Protein AF-V9GAZ1-F1 (afdb_monomer_lite)

Structure (mmCIF, N/CA/C/O backbone):
data_AF-V9GAZ1-F1
#
_entry.id   AF-V9GAZ1-F1
#
loop_
_atom_site.group_PDB
_atom_site.id
_atom_site.type_symbol
_atom_site.label_atom_id
_atom_site.label_alt_id
_atom_site.label_comp_id
_atom_site.label_asym_id
_atom_site.label_entity_id
_atom_site.label_seq_id
_atom_site.pdbx_PDB_ins_code
_atom_site.Cartn_x
_atom_site.Cartn_y
_atom_site.Cartn_z
_atom_site.occupancy
_atom_site.B_iso_or_equiv
_atom_site.auth_seq_id
_atom_site.auth_comp_id
_atom_site.auth_asym_id
_atom_site.auth_atom_id
_atom_site.pdbx_PDB_model_num
ATOM 1 N N . MET A 1 1 ? -8.680 9.777 -3.252 1.00 84.38 1 MET A N 1
ATOM 2 C CA . MET A 1 1 ? -8.214 8.808 -4.271 1.00 84.38 1 MET A CA 1
ATOM 3 C C . MET A 1 1 ? -7.173 9.401 -5.215 1.00 84.38 1 MET A C 1
ATOM 5 O O . MET A 1 1 ? -6.149 8.764 -5.399 1.00 84.38 1 MET A O 1
ATOM 9 N N . VAL A 1 2 ? -7.358 10.629 -5.724 1.00 90.06 2 VAL A N 1
ATOM 10 C CA . VAL A 1 2 ? -6.377 11.319 -6.599 1.00 90.06 2 VAL A CA 1
ATOM 11 C C . VAL A 1 2 ? -4.943 11.294 -6.047 1.00 90.06 2 VAL A C 1
ATOM 13 O O . VAL A 1 2 ? -4.021 10.943 -6.771 1.00 90.06 2 VAL A O 1
ATOM 16 N N . LYS A 1 3 ? -4.760 11.584 -4.751 1.00 93.19 3 LYS A N 1
ATOM 17 C CA . LYS A 1 3 ? -3.433 11.599 -4.108 1.00 93.19 3 LYS A CA 1
ATOM 18 C C . LYS A 1 3 ? -2.730 10.233 -4.107 1.00 93.19 3 LYS A C 1
ATOM 20 O O . LYS A 1 3 ? -1.549 10.173 -4.410 1.00 93.19 3 LYS A O 1
ATOM 25 N N . LEU A 1 4 ? -3.456 9.152 -3.802 1.00 95.69 4 LEU A N 1
ATOM 26 C CA . LEU A 1 4 ? -2.895 7.794 -3.789 1.00 95.69 4 LEU A CA 1
ATOM 27 C C . LEU A 1 4 ? -2.472 7.363 -5.199 1.00 95.69 4 LEU A C 1
ATOM 29 O O . LEU A 1 4 ? -1.370 6.866 -5.393 1.00 95.69 4 LEU A O 1
ATOM 33 N N . LYS A 1 5 ? -3.330 7.622 -6.190 1.00 95.81 5 LYS A N 1
ATOM 34 C CA . LYS A 1 5 ? -3.050 7.328 -7.599 1.00 95.81 5 LYS A CA 1
ATOM 35 C C . LYS A 1 5 ? -1.792 8.052 -8.093 1.00 95.81 5 LYS A C 1
ATOM 37 O O . LYS A 1 5 ? -0.939 7.438 -8.716 1.00 95.81 5 LYS A O 1
ATOM 42 N N . ALA A 1 6 ? -1.637 9.328 -7.737 1.00 96.38 6 ALA A N 1
ATOM 43 C CA . ALA A 1 6 ? -0.493 10.141 -8.152 1.00 96.38 6 ALA A CA 1
ATOM 44 C C . ALA A 1 6 ? 0.872 9.596 -7.689 1.00 96.38 6 ALA A C 1
ATOM 46 O O . ALA A 1 6 ? 1.866 9.831 -8.368 1.00 96.38 6 ALA A O 1
ATOM 47 N N . VAL A 1 7 ? 0.930 8.879 -6.559 1.00 95.00 7 VAL A N 1
ATOM 48 C CA . VAL A 1 7 ? 2.184 8.299 -6.043 1.00 95.00 7 VAL A CA 1
ATOM 49 C C . VAL A 1 7 ? 2.383 6.837 -6.442 1.00 95.00 7 VAL A C 1
ATOM 51 O O . VAL A 1 7 ? 3.520 6.382 -6.524 1.00 95.00 7 VAL A O 1
ATOM 54 N N . VAL A 1 8 ? 1.299 6.106 -6.714 1.00 96.69 8 VAL A N 1
ATOM 55 C CA . VAL A 1 8 ? 1.348 4.685 -7.078 1.00 96.69 8 VAL A CA 1
ATOM 56 C C . VAL A 1 8 ? 1.554 4.483 -8.582 1.00 96.69 8 VAL A C 1
ATOM 58 O O . VAL A 1 8 ? 2.395 3.677 -8.969 1.00 96.69 8 VAL A O 1
ATOM 61 N N . ASP A 1 9 ? 0.861 5.235 -9.440 1.00 96.00 9 ASP A N 1
ATOM 62 C CA . ASP A 1 9 ? 0.958 5.069 -10.898 1.00 96.00 9 ASP A CA 1
ATOM 63 C C . ASP A 1 9 ? 2.394 5.145 -11.448 1.00 96.00 9 ASP A C 1
ATOM 65 O O . ASP A 1 9 ? 2.743 4.323 -12.301 1.00 96.00 9 ASP A O 1
ATOM 69 N N . PRO A 1 10 ? 3.268 6.062 -10.974 1.00 95.94 10 PRO A N 1
ATOM 70 C CA . PRO A 1 10 ? 4.640 6.119 -11.463 1.00 95.94 10 PRO A CA 1
ATOM 71 C C . PRO A 1 10 ? 5.416 4.818 -11.229 1.00 95.94 10 PRO A C 1
ATOM 73 O O . PRO A 1 10 ? 6.279 4.480 -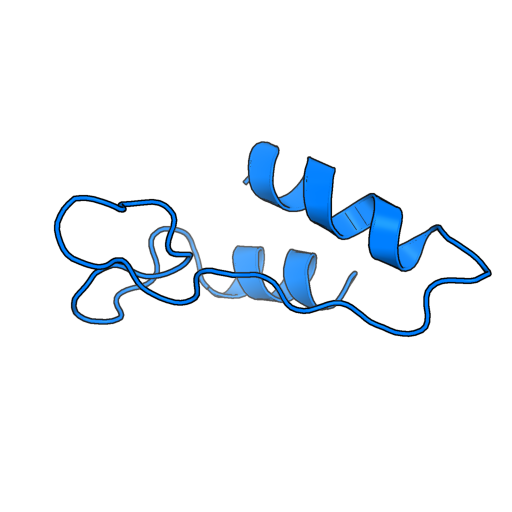12.041 1.00 95.94 10 PRO A O 1
ATOM 76 N N . MET A 1 11 ? 5.085 4.066 -10.170 1.00 96.62 11 MET A N 1
ATOM 77 C CA . MET A 1 11 ? 5.729 2.788 -9.853 1.00 96.62 11 MET A CA 1
ATOM 78 C C . MET A 1 11 ? 5.459 1.735 -10.929 1.00 96.62 11 MET A C 1
ATOM 80 O O . MET A 1 11 ? 6.347 0.947 -11.232 1.00 96.62 11 MET A O 1
ATOM 84 N N . PHE A 1 12 ? 4.273 1.759 -11.544 1.00 95.56 12 PHE A N 1
ATOM 85 C CA . PHE A 1 12 ? 3.914 0.865 -12.648 1.00 95.56 12 PHE A CA 1
ATOM 86 C C . PHE A 1 12 ? 4.452 1.335 -14.005 1.00 95.56 12 PHE A C 1
ATOM 88 O O . PHE A 1 12 ? 4.655 0.522 -14.900 1.00 95.56 12 PHE A O 1
ATOM 95 N N . SER A 1 13 ? 4.687 2.639 -14.175 1.00 94.81 13 SER A N 1
ATOM 96 C CA . SER A 1 13 ? 5.193 3.201 -15.438 1.00 94.81 13 SER A CA 1
ATOM 97 C C . SER A 1 13 ? 6.709 3.069 -15.626 1.00 94.81 13 SER A C 1
ATOM 99 O O . SER A 1 13 ? 7.207 3.191 -16.745 1.00 94.81 13 SER A O 1
ATOM 101 N N . SER A 1 14 ? 7.457 2.862 -14.539 1.00 95.25 14 SER A N 1
ATOM 102 C CA . SER A 1 14 ? 8.918 2.835 -14.579 1.00 95.25 14 SER A CA 1
ATOM 103 C C . SER A 1 14 ? 9.439 1.475 -15.055 1.00 95.25 14 SER A C 1
ATOM 105 O O . SER A 1 14 ? 9.160 0.467 -14.408 1.00 95.25 14 SER A O 1
ATO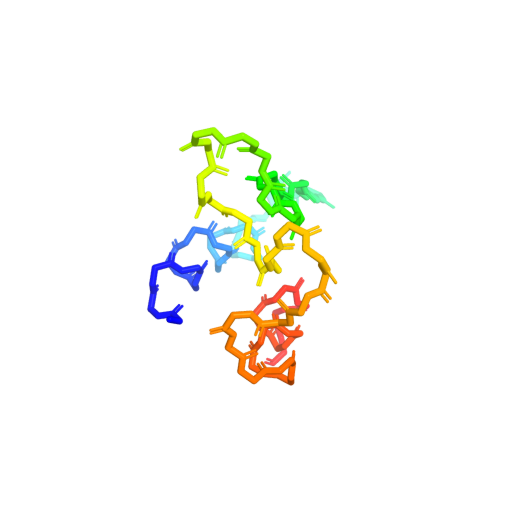M 107 N N . PRO A 1 15 ? 10.272 1.417 -16.112 1.00 96.12 15 PRO A N 1
ATOM 108 C CA . PRO A 1 15 ? 10.801 0.152 -16.627 1.00 96.12 15 PRO A CA 1
ATOM 109 C C . PRO A 1 15 ? 11.855 -0.492 -15.712 1.00 96.12 15 PRO A C 1
ATOM 111 O O . PRO A 1 15 ? 12.241 -1.636 -15.936 1.00 96.12 15 PRO A O 1
ATOM 114 N N . VAL A 1 16 ? 12.352 0.232 -14.702 1.00 97.69 16 VAL A N 1
ATOM 115 C CA . VAL A 1 16 ? 13.423 -0.233 -13.802 1.00 97.69 16 VAL A CA 1
ATOM 116 C C . VAL A 1 16 ? 12.932 -0.571 -12.394 1.00 97.69 16 VAL A C 1
ATOM 118 O O . VAL A 1 16 ? 13.653 -1.214 -11.635 1.00 97.69 16 VAL A O 1
ATOM 121 N N . ILE A 1 17 ? 11.715 -0.160 -12.026 1.00 96.62 17 ILE A N 1
ATOM 122 C CA . ILE A 1 17 ? 11.137 -0.469 -10.713 1.00 96.62 17 ILE A CA 1
ATOM 123 C C . ILE A 1 17 ? 10.519 -1.868 -10.771 1.00 96.62 17 ILE A C 1
ATOM 125 O O . ILE A 1 17 ? 9.702 -2.160 -11.633 1.00 96.62 17 ILE A O 1
ATOM 129 N N . GLN A 1 18 ? 10.919 -2.739 -9.843 1.00 95.94 18 GLN A N 1
ATOM 130 C CA . GLN A 1 18 ? 10.432 -4.126 -9.761 1.00 95.94 18 GLN A CA 1
ATOM 131 C C . GLN A 1 18 ? 9.319 -4.311 -8.716 1.00 95.94 18 GLN A C 1
ATOM 133 O O . GLN A 1 18 ? 8.683 -5.359 -8.656 1.00 95.94 18 GLN A O 1
ATOM 138 N N . GLY A 1 19 ? 9.087 -3.305 -7.872 1.00 94.19 19 GLY A 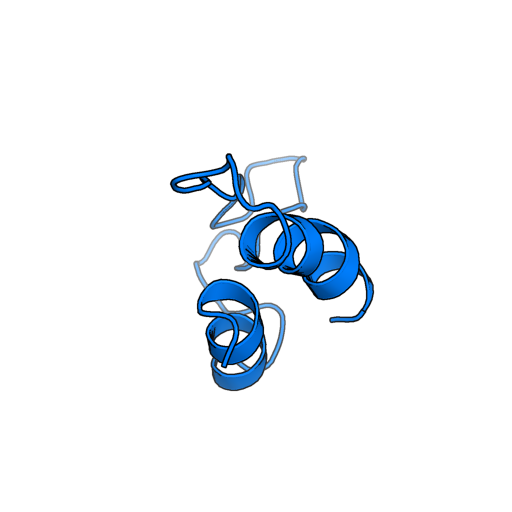N 1
ATOM 139 C CA . GLY A 1 19 ? 8.064 -3.331 -6.836 1.00 94.19 19 GLY A CA 1
ATOM 140 C C . GLY A 1 19 ? 8.167 -2.129 -5.907 1.00 94.19 19 GLY A C 1
ATOM 141 O O . GLY A 1 19 ? 9.143 -1.380 -5.936 1.00 94.19 19 GLY A O 1
ATOM 142 N N . TYR A 1 20 ? 7.147 -1.951 -5.075 1.00 96.12 20 TYR A N 1
ATOM 143 C CA . TYR A 1 20 ? 7.098 -0.901 -4.065 1.00 96.12 20 TYR A CA 1
ATOM 144 C C . TYR A 1 20 ? 6.352 -1.394 -2.824 1.00 96.12 20 TYR A C 1
ATOM 146 O O . TYR A 1 20 ? 5.556 -2.331 -2.882 1.00 96.12 20 TYR A O 1
ATOM 154 N N . CYS A 1 21 ? 6.596 -0.735 -1.696 1.00 95.69 21 CYS A N 1
ATOM 155 C CA . CYS A 1 21 ? 5.821 -0.906 -0.476 1.00 95.69 21 CYS A CA 1
ATOM 156 C C . CYS A 1 21 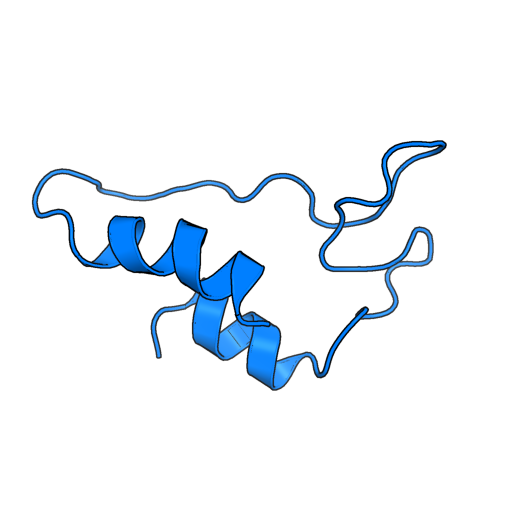? 5.163 0.433 -0.147 1.00 95.69 21 CYS A C 1
ATOM 158 O O . CYS A 1 21 ? 5.859 1.434 0.017 1.00 95.69 21 CYS A O 1
ATOM 160 N N . TYR A 1 22 ? 3.831 0.465 -0.077 1.00 95.00 22 TYR A N 1
ATOM 161 C CA . TYR A 1 22 ? 3.119 1.650 0.390 1.00 95.00 22 TYR A CA 1
ATOM 162 C C . TYR A 1 22 ? 3.020 1.605 1.910 1.00 95.00 22 TYR A C 1
ATOM 164 O O . TYR A 1 22 ? 2.287 0.789 2.474 1.00 95.00 22 TYR A O 1
ATOM 172 N N . THR A 1 23 ? 3.735 2.507 2.568 1.00 94.69 23 THR A N 1
ATOM 173 C CA . THR A 1 23 ? 3.528 2.808 3.979 1.00 94.69 23 THR A CA 1
ATOM 174 C C . THR A 1 23 ? 2.670 4.077 4.059 1.00 94.69 23 THR A C 1
ATOM 176 O O . THR A 1 23 ? 2.985 5.092 3.448 1.00 94.69 23 THR A O 1
ATOM 179 N N . GLN A 1 24 ? 1.508 4.065 4.710 1.00 94.75 24 GLN A N 1
ATOM 180 C CA . GLN A 1 24 ? 1.081 3.178 5.795 1.00 94.75 24 GLN A CA 1
ATOM 181 C C . GLN A 1 24 ? -0.220 2.415 5.480 1.00 94.75 24 GLN A C 1
ATOM 183 O O . GLN A 1 24 ? -1.102 2.919 4.781 1.00 94.75 24 GLN A O 1
ATOM 188 N N . LEU A 1 25 ? -0.373 1.202 6.026 1.00 96.38 25 LEU A N 1
ATOM 189 C CA . LEU A 1 25 ? -1.596 0.408 5.845 1.00 96.38 25 LEU A CA 1
ATOM 190 C C . LEU A 1 25 ? -2.760 0.941 6.694 1.00 96.38 25 LEU A C 1
ATOM 192 O O . LEU A 1 25 ? -3.839 1.181 6.165 1.00 96.38 25 LEU A O 1
ATOM 196 N N . THR A 1 26 ? -2.548 1.141 7.991 1.00 97.81 26 THR A N 1
ATOM 197 C CA . THR A 1 26 ? -3.539 1.660 8.954 1.00 97.81 26 THR A CA 1
ATOM 198 C C . THR A 1 26 ? -3.070 2.989 9.510 1.00 97.81 26 THR A C 1
ATOM 200 O O . THR A 1 26 ? -1.906 3.319 9.349 1.00 97.81 26 THR A O 1
ATOM 203 N N . ASP A 1 27 ? -3.921 3.749 10.182 1.00 97.94 27 ASP A N 1
ATOM 204 C CA . ASP A 1 27 ? -3.441 4.866 11.002 1.00 97.94 27 ASP A CA 1
ATOM 205 C C . ASP A 1 27 ? -2.691 4.370 12.233 1.00 97.94 27 ASP A C 1
ATOM 207 O O . ASP A 1 27 ? -2.955 3.271 12.727 1.00 97.94 27 ASP A O 1
ATOM 211 N N . VAL A 1 28 ? -1.781 5.204 12.731 1.00 96.25 28 VAL A N 1
ATOM 212 C CA . VAL A 1 28 ? -1.151 5.051 14.046 1.00 96.25 28 VAL A CA 1
ATOM 213 C C . VAL A 1 28 ? -1.183 6.402 14.745 1.00 96.25 28 VAL A C 1
ATOM 215 O O . VAL A 1 28 ? -0.984 7.409 14.082 1.00 96.25 28 VAL A O 1
ATOM 218 N N . GLU A 1 29 ? -1.455 6.423 16.051 1.00 95.31 29 GLU A N 1
ATOM 219 C CA . GLU A 1 29 ? -1.507 7.626 16.905 1.00 95.31 29 GLU A CA 1
ATOM 220 C C . GLU A 1 29 ? -1.853 8.937 16.158 1.00 95.31 29 GLU A C 1
ATOM 222 O O . GLU A 1 29 ? -2.996 9.115 15.737 1.00 95.31 29 GLU A O 1
ATOM 227 N N . GLN A 1 30 ? -0.892 9.852 15.975 1.00 97.00 30 GLN A N 1
ATOM 228 C CA . GLN A 1 30 ? -1.081 11.124 15.266 1.00 97.00 30 GLN A CA 1
ATOM 229 C C . GLN A 1 30 ? -0.864 11.018 13.741 1.00 97.00 30 GLN A C 1
ATOM 231 O O . GLN A 1 30 ? -1.247 11.921 12.994 1.00 97.00 30 GLN A O 1
ATOM 236 N N . GLU A 1 31 ? -0.271 9.930 13.251 1.00 96.19 31 GLU A N 1
ATOM 237 C CA . GLU A 1 31 ? -0.038 9.671 11.831 1.00 96.19 31 GLU A CA 1
ATOM 238 C C . GLU A 1 31 ? -1.271 9.055 11.156 1.00 96.19 31 GLU A C 1
ATOM 240 O O . GLU A 1 31 ? -1.453 7.837 11.055 1.00 96.19 31 GLU A O 1
ATOM 245 N N . ILE A 1 32 ? -2.108 9.936 10.610 1.00 95.50 32 ILE A N 1
ATOM 246 C CA . ILE A 1 32 ? -3.370 9.587 9.941 1.00 95.50 32 ILE A CA 1
ATOM 247 C C . ILE A 1 32 ? -3.231 9.322 8.426 1.00 95.50 32 ILE A C 1
ATOM 249 O O . ILE A 1 32 ? -4.159 9.564 7.644 1.00 95.50 32 ILE A O 1
ATOM 253 N N . ASN A 1 33 ? -2.064 8.834 7.992 1.00 93.81 33 ASN A N 1
ATOM 254 C CA . ASN A 1 33 ? -1.726 8.586 6.581 1.00 93.81 33 ASN A CA 1
ATOM 255 C C . ASN A 1 33 ? -2.144 7.192 6.071 1.00 93.81 33 ASN A C 1
ATOM 257 O O . ASN A 1 33 ? -1.941 6.881 4.894 1.00 93.81 33 ASN A O 1
ATOM 261 N N . GLY A 1 34 ? -2.725 6.351 6.932 1.00 96.06 34 GLY A N 1
ATOM 262 C CA . GLY A 1 34 ? -3.127 4.990 6.600 1.00 96.06 34 GLY A CA 1
ATOM 263 C C . GLY A 1 34 ? -4.180 4.922 5.498 1.00 96.06 34 GLY A C 1
ATOM 264 O O . GLY A 1 34 ? -5.056 5.788 5.402 1.00 96.06 34 GLY A O 1
ATOM 265 N N . LEU A 1 35 ? -4.139 3.858 4.692 1.00 97.12 35 LEU A N 1
ATOM 266 C CA . LEU A 1 35 ? -5.237 3.503 3.780 1.00 97.12 35 LEU A CA 1
ATOM 267 C C . LEU A 1 35 ? -6.506 3.100 4.550 1.00 97.12 35 LEU A C 1
ATOM 269 O O . LEU A 1 35 ? -7.633 3.277 4.075 1.00 97.12 35 LEU A O 1
ATOM 273 N N . LEU A 1 36 ? -6.308 2.553 5.746 1.00 97.81 36 LEU A N 1
ATOM 274 C CA . LEU A 1 36 ? -7.328 2.159 6.700 1.00 97.81 36 LEU A CA 1
ATOM 275 C C . LEU A 1 36 ? -7.227 3.043 7.954 1.00 97.81 36 LEU A C 1
ATOM 277 O O . LEU A 1 36 ? -6.174 3.604 8.250 1.00 97.81 36 LEU A O 1
ATOM 281 N N . THR A 1 37 ? -8.318 3.157 8.706 1.00 97.94 37 THR A N 1
ATOM 282 C CA . THR A 1 37 ? -8.322 3.761 10.043 1.00 97.94 37 THR A CA 1
ATOM 283 C C . THR A 1 37 ? -7.502 2.924 11.030 1.00 97.94 37 THR A C 1
ATOM 285 O O . THR A 1 37 ? -7.073 1.811 10.712 1.00 97.94 37 THR A O 1
ATOM 288 N N . TYR A 1 38 ? -7.333 3.435 12.252 1.00 97.38 38 TYR A N 1
ATOM 289 C CA . TYR A 1 38 ? -6.709 2.711 13.365 1.00 97.38 38 TYR A CA 1
ATOM 290 C C . TYR A 1 38 ? -7.355 1.327 13.587 1.00 97.38 38 TYR A C 1
ATOM 292 O O . TYR A 1 38 ? -6.671 0.306 13.605 1.00 97.38 38 TYR A O 1
ATOM 300 N N . ASP A 1 39 ? -8.692 1.268 13.585 1.00 97.56 39 ASP A N 1
ATOM 301 C CA . ASP A 1 39 ? -9.480 0.026 13.698 1.00 97.56 39 ASP A CA 1
ATOM 302 C C . ASP A 1 39 ? -9.584 -0.779 12.388 1.00 97.56 39 ASP A C 1
ATOM 304 O O . ASP A 1 39 ? -10.488 -1.600 12.222 1.00 97.56 39 ASP A O 1
ATOM 308 N N . ARG A 1 40 ? -8.696 -0.533 11.417 1.00 96.81 40 ARG A N 1
ATOM 309 C CA . ARG A 1 40 ? -8.642 -1.240 10.125 1.00 96.81 40 ARG A CA 1
ATOM 310 C C . ARG A 1 40 ? -9.905 -1.088 9.267 1.00 96.81 40 ARG A C 1
ATOM 312 O O . ARG A 1 40 ? -10.197 -1.945 8.433 1.00 96.81 40 ARG A O 1
ATOM 319 N N . LYS A 1 41 ? -10.649 0.012 9.410 1.00 98.12 41 LYS A N 1
ATOM 320 C CA . LYS A 1 41 ? -11.773 0.318 8.510 1.00 98.12 41 LYS A CA 1
ATOM 321 C C . LYS A 1 41 ? -11.253 1.050 7.269 1.00 98.12 41 LYS A C 1
ATOM 323 O O . LYS A 1 41 ? -10.493 2.002 7.424 1.00 98.12 41 LYS A O 1
ATOM 328 N N . PRO A 1 42 ? -11.626 0.660 6.039 1.00 97.69 42 PRO A N 1
ATOM 329 C CA . PRO A 1 42 ? -11.193 1.378 4.840 1.00 97.69 42 PRO A CA 1
ATOM 330 C C . PRO A 1 42 ? -11.631 2.848 4.871 1.00 97.69 42 PRO A C 1
ATOM 332 O O . PRO A 1 42 ? -12.798 3.139 5.128 1.00 97.69 42 PRO A O 1
ATOM 335 N N . LYS A 1 43 ? -10.719 3.783 4.575 1.00 96.19 43 LYS A N 1
ATOM 336 C CA . LYS A 1 43 ? -11.048 5.225 4.508 1.00 96.19 43 LYS A CA 1
ATOM 337 C C . LYS A 1 43 ? -11.719 5.651 3.205 1.00 96.19 43 LYS A C 1
ATOM 339 O O . LYS A 1 43 ? -12.177 6.781 3.060 1.00 96.19 43 LYS A O 1
ATOM 344 N N . ALA A 1 44 ? -11.724 4.758 2.230 1.00 96.19 44 ALA A N 1
ATOM 345 C CA . ALA A 1 44 ? -12.384 4.902 0.948 1.00 96.19 44 ALA A CA 1
ATOM 346 C C . ALA A 1 44 ? -12.885 3.519 0.510 1.00 96.19 44 ALA A C 1
ATOM 348 O O . ALA A 1 44 ? -12.474 2.521 1.110 1.00 96.19 44 ALA A O 1
ATOM 349 N N . PRO A 1 45 ? -13.740 3.427 -0.526 1.00 97.44 45 PRO A N 1
ATOM 350 C CA . PRO A 1 45 ? -14.188 2.139 -1.040 1.00 97.44 45 PRO A CA 1
ATOM 351 C C . PRO A 1 45 ? -13.000 1.214 -1.317 1.00 97.44 45 PRO A C 1
ATOM 353 O O . PRO A 1 45 ? -12.063 1.595 -2.026 1.00 97.44 45 PRO A O 1
ATOM 356 N N . ILE A 1 46 ? -13.035 0.014 -0.737 1.00 96.31 46 ILE A N 1
ATOM 357 C CA . ILE A 1 46 ? -11.893 -0.908 -0.759 1.00 96.31 46 ILE A CA 1
ATOM 358 C C . ILE A 1 46 ? -11.516 -1.308 -2.186 1.00 96.31 46 ILE A C 1
ATOM 360 O O . ILE A 1 46 ? -10.334 -1.407 -2.505 1.00 96.31 46 ILE A O 1
ATOM 364 N N . ASP A 1 47 ? -12.506 -1.421 -3.071 1.00 96.94 47 ASP A N 1
ATOM 365 C CA . ASP A 1 47 ? -12.292 -1.722 -4.485 1.00 96.94 47 ASP A CA 1
ATOM 366 C C . ASP A 1 47 ? -11.508 -0.619 -5.201 1.00 96.94 47 ASP A C 1
ATOM 368 O O . ASP A 1 47 ? -10.653 -0.908 -6.035 1.00 96.94 47 ASP A O 1
ATOM 372 N N . SER A 1 48 ? -11.737 0.648 -4.849 1.00 96.56 48 SER A N 1
ATOM 373 C CA . SER A 1 48 ? -10.988 1.777 -5.413 1.00 96.56 48 SER A CA 1
ATOM 374 C C . SER A 1 48 ? -9.530 1.769 -4.959 1.00 96.56 48 SER A C 1
ATOM 376 O O . SER A 1 48 ? -8.636 2.033 -5.760 1.00 96.56 48 SER A O 1
ATOM 378 N N . ILE A 1 49 ? -9.280 1.444 -3.686 1.00 96.94 49 ILE A N 1
ATOM 379 C CA . ILE A 1 49 ? -7.919 1.296 -3.152 1.00 96.94 49 ILE A CA 1
ATOM 380 C C . ILE A 1 49 ? -7.219 0.119 -3.840 1.00 96.94 49 ILE A C 1
ATOM 382 O O . ILE A 1 49 ? -6.093 0.271 -4.306 1.00 96.94 49 ILE A O 1
ATOM 386 N N . ARG A 1 50 ? -7.899 -1.029 -3.959 1.00 96.38 50 ARG A N 1
ATOM 387 C CA . ARG A 1 50 ? -7.379 -2.233 -4.617 1.00 96.38 50 ARG A CA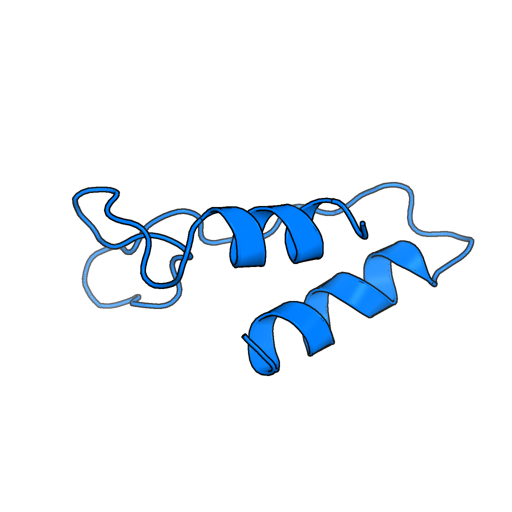 1
ATOM 388 C C . ARG A 1 50 ? -6.977 -1.962 -6.064 1.00 96.38 50 ARG A C 1
ATOM 390 O O . ARG A 1 50 ? -5.876 -2.341 -6.444 1.00 96.38 50 ARG A O 1
ATOM 397 N N . LYS A 1 51 ? -7.837 -1.297 -6.844 1.00 97.19 51 LYS A N 1
ATOM 398 C CA . LYS A 1 51 ? -7.549 -0.941 -8.243 1.00 97.19 51 LYS A CA 1
ATOM 399 C C . LYS A 1 51 ? -6.244 -0.161 -8.370 1.00 97.19 51 LYS A C 1
ATOM 401 O O . LYS A 1 51 ? -5.353 -0.569 -9.105 1.00 97.19 51 LYS A O 1
ATOM 406 N N . ILE A 1 52 ? -6.083 0.884 -7.555 1.00 97.06 52 ILE A N 1
ATOM 407 C CA . ILE A 1 52 ? -4.864 1.701 -7.553 1.00 97.06 52 ILE A CA 1
ATOM 408 C C . ILE A 1 52 ? -3.646 0.872 -7.126 1.00 97.06 52 ILE A C 1
ATOM 410 O O . ILE A 1 52 ? -2.641 0.874 -7.823 1.00 97.06 52 ILE A O 1
ATOM 414 N N . MET A 1 53 ? -3.735 0.128 -6.020 1.00 96.81 53 MET A N 1
ATOM 415 C CA . MET A 1 53 ? -2.614 -0.656 -5.479 1.00 96.81 53 MET A CA 1
ATOM 416 C C . MET A 1 53 ? -2.173 -1.823 -6.371 1.00 96.81 53 MET A C 1
ATOM 418 O O . MET A 1 53 ? -1.079 -2.344 -6.185 1.00 96.81 53 MET A O 1
ATOM 422 N N . MET A 1 54 ? -3.020 -2.263 -7.301 1.00 95.44 54 MET A N 1
ATOM 423 C CA . MET A 1 54 ? -2.705 -3.326 -8.256 1.00 95.44 54 M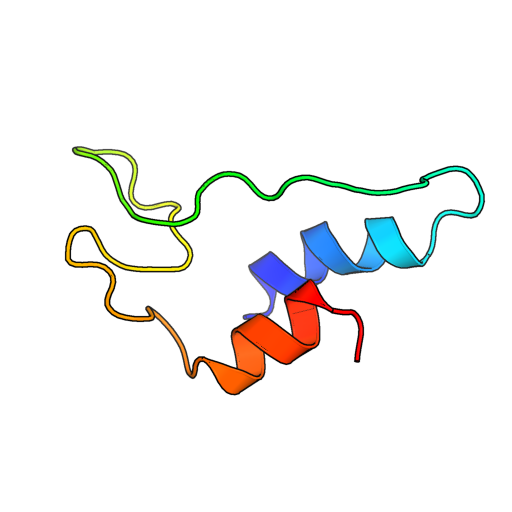ET A CA 1
ATOM 424 C C . MET A 1 54 ? -2.430 -2.802 -9.670 1.00 95.44 54 MET A C 1
ATOM 426 O O . MET A 1 54 ? -2.053 -3.596 -10.526 1.00 95.44 54 MET A O 1
ATOM 430 N N . GLY A 1 55 ? -2.625 -1.504 -9.921 1.00 92.38 55 GLY A N 1
ATOM 431 C CA . GLY A 1 55 ? -2.471 -0.913 -11.251 1.00 92.38 55 GLY A CA 1
ATOM 432 C C . GLY A 1 55 ? -3.490 -1.425 -12.277 1.00 92.38 55 GLY A C 1
ATOM 433 O O . GLY A 1 55 ? -3.149 -1.521 -13.454 1.00 92.38 55 GLY A O 1
ATOM 434 N N . ILE A 1 56 ? -4.708 -1.783 -11.838 1.00 88.38 56 ILE A N 1
ATOM 435 C CA . ILE A 1 56 ? -5.793 -2.340 -12.679 1.00 88.38 56 ILE A CA 1
ATOM 436 C C . ILE A 1 56 ? -6.967 -1.379 -12.873 1.00 88.38 56 ILE A C 1
ATOM 438 O O . ILE A 1 56 ? -7.261 -0.575 -11.954 1.00 88.38 56 ILE A O 1
#

Secondary structure (DSSP, 8-state):
-HHHHHHHHHHHH-TT------S-SB-BTTB---SB-TTS-BSS-HHHHHHHHHT-

Foldseek 3Di:
DVVLLVVQVVLVVDPPRPDDDDPDQEADDPRHPHCAYPVRHGPDPVVVVVCSNVVD

pLDDT: mean 95.73, std 2.33, range [84.38, 98.12]

Radius of gyration: 12.04 Å; chains: 1; bounding box: 28×16×34 Å

Sequence (56 aa):
MVKLKAVVDPMFSSPVIQGYCYTQLTDVEQEINGLLTYDRKPKAPIDSIRKIMMGI